Protein AF-A0A089K837-F1 (afdb_monomer)

Solvent-accessible surface area (backbone atoms only — not comparable to full-atom values): 4767 Å² total; per-residue (Å²): 130,89,72,77,64,61,72,83,58,49,42,81,47,89,53,73,87,67,35,46,31,36,35,29,71,39,58,45,92,86,67,53,56,58,59,78,40,74,40,56,55,44,67,46,63,89,49,58,92,81,24,90,79,27,47,59,28,29,63,34,78,84,71,41,86,34,64,54,52,82,78,57,28,48,65,47,38,21,21,116

Mean predicted aligned error: 4.49 Å

Foldseek 3Di:
DPDPPVVVVKDWDPDPLQFQKKAFCFADPPLQADHRDIWGKDFACPCCVVDVSGQIFTLHNVRDTRSCCVPGTDIITIHD

pLDDT: mean 91.38, std 11.49, range [40.75, 98.25]

Secondary structure (DSSP, 8-state):
-----GGGG-EEES-TTT--EEEEEE--TTS---TT-EEE-EEE-S-TTT-TT-EEEEE-TTS-EES-HHHHSEEEEEE-

Sequence (80 aa):
MPGDDIRSKLYPTLNMEEAEYIEIRSAVHGCRVTAGAFYKLHRNYNHPQLFTQGEVYVLDDDSRENYAVLLLCAATLYKL

Radius of gyration: 12.96 Å; Cα contacts (8 Å, |Δi|>4): 147; chains: 1; bounding box: 25×33×35 Å

Structure (mmCIF, N/CA/C/O backbone):
data_AF-A0A089K837-F1
#
_entry.id   AF-A0A089K837-F1
#
loop_
_atom_site.group_PDB
_atom_site.id
_atom_site.type_symbol
_atom_site.label_atom_id
_atom_site.label_alt_id
_atom_site.label_comp_id
_atom_site.label_asym_id
_atom_site.label_entity_id
_atom_site.label_seq_id
_atom_site.pdbx_PDB_ins_code
_atom_site.Cartn_x
_atom_site.Cartn_y
_atom_site.Cartn_z
_atom_site.occupancy
_atom_site.B_iso_or_equiv
_atom_site.auth_seq_id
_atom_site.auth_comp_id
_atom_site.auth_asym_id
_atom_site.auth_atom_id
_atom_site.pdbx_PDB_model_num
ATOM 1 N N . MET A 1 1 ? 8.530 -14.060 20.241 1.00 40.75 1 MET A N 1
ATOM 2 C CA . MET A 1 1 ? 7.625 -12.949 20.601 1.00 40.75 1 MET A CA 1
ATOM 3 C C . MET A 1 1 ? 6.432 -13.058 19.673 1.00 40.75 1 MET A C 1
ATOM 5 O O . MET A 1 1 ? 6.675 -13.066 18.472 1.00 40.75 1 MET A O 1
ATOM 9 N N . PRO A 1 2 ? 5.200 -13.263 20.160 1.00 44.91 2 PRO A N 1
ATOM 10 C CA . PRO A 1 2 ? 4.053 -13.274 19.271 1.00 44.91 2 PRO A CA 1
ATOM 11 C C . PRO A 1 2 ? 3.816 -11.816 18.881 1.00 44.91 2 PRO A C 1
ATOM 13 O O . PRO A 1 2 ? 3.360 -11.021 19.695 1.00 44.91 2 PRO A O 1
ATOM 16 N N . GLY A 1 3 ? 4.272 -11.437 17.687 1.00 46.44 3 GLY A N 1
ATOM 17 C CA . GLY A 1 3 ? 3.898 -10.158 17.104 1.00 46.44 3 GLY A CA 1
ATOM 18 C C . GLY A 1 3 ? 2.384 -10.162 16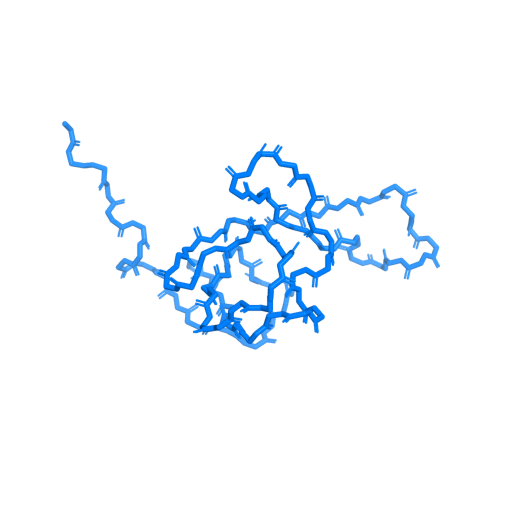.983 1.00 46.44 3 GLY A C 1
ATOM 19 O O . GLY A 1 3 ? 1.844 -11.071 16.357 1.00 46.44 3 GLY A O 1
ATOM 20 N N . ASP A 1 4 ? 1.729 -9.217 17.654 1.00 54.88 4 ASP A N 1
ATOM 21 C CA . ASP A 1 4 ? 0.303 -8.949 17.506 1.00 54.88 4 ASP A CA 1
ATOM 22 C C . ASP A 1 4 ? -0.068 -9.082 16.028 1.00 54.88 4 ASP A C 1
ATOM 24 O O . ASP A 1 4 ? 0.460 -8.347 15.190 1.00 54.88 4 ASP A O 1
ATOM 28 N N . ASP A 1 5 ? -0.925 -10.051 15.702 1.00 71.31 5 ASP A N 1
ATOM 29 C CA . ASP A 1 5 ? -1.399 -10.244 14.339 1.00 71.31 5 ASP A CA 1
ATOM 30 C C . ASP A 1 5 ? -2.255 -9.034 13.980 1.00 71.31 5 ASP A C 1
ATOM 32 O O . ASP A 1 5 ? -3.452 -8.980 14.270 1.00 71.31 5 ASP A O 1
ATOM 36 N N . ILE A 1 6 ? -1.607 -8.023 13.406 1.00 71.94 6 ILE A N 1
ATOM 37 C CA . ILE A 1 6 ? -2.209 -6.753 13.012 1.00 71.94 6 ILE A CA 1
ATOM 38 C C . ILE A 1 6 ? -3.462 -6.977 12.162 1.00 71.94 6 ILE A C 1
ATOM 40 O O . ILE A 1 6 ? -4.407 -6.205 12.261 1.00 71.94 6 ILE A O 1
ATOM 44 N N . ARG A 1 7 ? -3.529 -8.101 11.433 1.00 75.50 7 ARG A N 1
ATOM 45 C CA . ARG A 1 7 ? -4.675 -8.509 10.614 1.00 75.50 7 ARG A CA 1
ATOM 46 C C . ARG A 1 7 ? -5.959 -8.657 11.424 1.00 75.50 7 ARG A C 1
ATOM 48 O O . ARG A 1 7 ? -7.024 -8.349 10.908 1.00 75.50 7 ARG A O 1
ATOM 55 N N . SER A 1 8 ? -5.870 -9.067 12.691 1.00 81.75 8 SER A N 1
ATOM 56 C CA . SER A 1 8 ? -7.032 -9.194 13.586 1.00 81.75 8 SER A CA 1
ATOM 57 C C . SER A 1 8 ? -7.646 -7.850 13.994 1.00 81.75 8 SER A C 1
ATOM 59 O O . SER A 1 8 ? -8.785 -7.816 14.455 1.00 81.75 8 SER A O 1
ATOM 61 N N . LYS A 1 9 ? -6.901 -6.752 13.820 1.00 87.62 9 LYS A N 1
ATOM 62 C CA . LYS A 1 9 ? -7.317 -5.384 14.155 1.00 87.62 9 LYS A CA 1
ATOM 63 C C . LYS A 1 9 ? -7.644 -4.551 12.912 1.00 87.62 9 LYS A C 1
ATOM 65 O O . LYS A 1 9 ? -8.025 -3.402 13.059 1.00 87.62 9 LYS A O 1
ATOM 70 N N . LEU A 1 10 ? -7.479 -5.100 11.706 1.00 91.94 10 LEU A N 1
ATOM 71 C CA . LEU A 1 10 ? -7.743 -4.385 10.461 1.00 91.94 10 LEU A CA 1
ATOM 72 C C . LEU A 1 10 ? -9.221 -4.481 10.071 1.00 91.94 10 LEU A C 1
ATOM 74 O O . LEU A 1 10 ? -9.780 -5.573 9.961 1.00 91.94 10 LEU A O 1
ATOM 78 N N . TYR A 1 11 ? -9.826 -3.337 9.761 1.00 94.75 11 TYR A N 1
ATOM 79 C CA . TYR A 1 11 ? -11.196 -3.232 9.266 1.00 94.75 11 TYR A CA 1
ATOM 80 C C . TYR A 1 11 ? -11.196 -2.752 7.813 1.00 94.75 11 TYR A C 1
ATOM 82 O O . TYR A 1 11 ? -10.457 -1.818 7.481 1.00 94.75 11 TYR A O 1
ATOM 90 N N . PRO A 1 12 ? -12.012 -3.355 6.931 1.00 95.94 12 PRO A N 1
ATOM 91 C CA . PRO A 1 12 ? -12.105 -2.912 5.551 1.00 95.94 12 PRO A CA 1
ATOM 92 C C . PRO A 1 12 ? -12.701 -1.503 5.479 1.00 95.94 12 PRO A C 1
ATOM 94 O O . PRO A 1 12 ? -13.613 -1.153 6.229 1.00 95.94 12 PRO A O 1
ATOM 97 N N . THR A 1 13 ? -12.208 -0.697 4.547 1.00 96.62 13 THR A N 1
ATOM 98 C CA . THR A 1 13 ? -12.701 0.659 4.293 1.00 96.62 13 THR A CA 1
ATOM 99 C C . THR A 1 13 ? -12.776 0.930 2.795 1.00 96.62 13 THR A C 1
ATOM 101 O O . THR A 1 13 ? -12.077 0.311 2.000 1.00 96.62 13 THR A O 1
ATOM 104 N N . LEU A 1 14 ? -13.637 1.865 2.401 1.00 94.69 14 LEU A N 1
ATOM 105 C CA . LEU A 1 14 ? -13.647 2.437 1.051 1.00 94.69 14 LEU A CA 1
ATOM 106 C C . LEU A 1 14 ? -12.986 3.821 1.018 1.00 94.69 14 LEU A C 1
ATOM 108 O O . LEU A 1 14 ? -12.767 4.372 -0.058 1.00 94.69 14 LEU A O 1
ATOM 112 N N . ASN A 1 15 ? -12.664 4.388 2.186 1.00 94.00 15 ASN A N 1
ATOM 113 C CA . ASN A 1 15 ? -11.984 5.668 2.283 1.00 94.00 15 ASN A CA 1
ATOM 114 C C . ASN A 1 15 ? -10.470 5.466 2.127 1.00 94.00 15 ASN A C 1
ATOM 116 O O . ASN A 1 15 ? -9.804 4.974 3.035 1.00 94.00 15 ASN A O 1
ATOM 120 N N . MET A 1 16 ? -9.929 5.872 0.978 1.00 90.50 16 MET A N 1
ATOM 121 C CA . MET A 1 16 ? -8.497 5.779 0.685 1.00 90.50 16 MET A CA 1
ATOM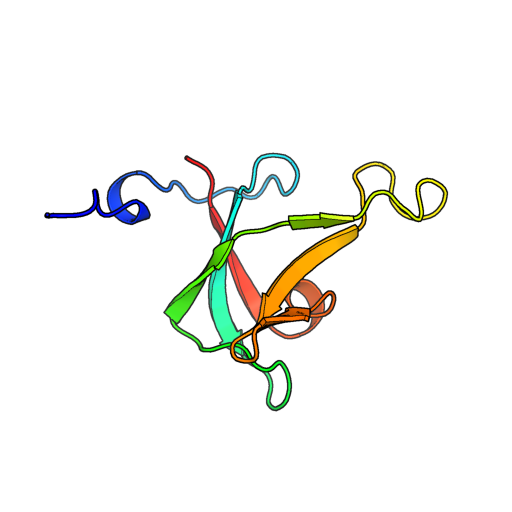 122 C C . MET A 1 16 ? -7.641 6.672 1.592 1.00 90.50 16 MET A C 1
ATOM 124 O O . MET A 1 16 ? -6.478 6.355 1.824 1.00 90.50 16 MET A O 1
ATOM 128 N N . GLU A 1 17 ? -8.180 7.778 2.107 1.00 90.38 17 GLU A N 1
ATOM 129 C CA . GLU A 1 17 ? -7.456 8.670 3.023 1.00 90.38 17 GLU A CA 1
ATOM 130 C C . GLU A 1 17 ? -7.235 8.024 4.394 1.00 90.38 17 GLU A C 1
ATOM 132 O O . GLU A 1 17 ? -6.186 8.221 4.999 1.00 90.38 17 GLU A O 1
ATOM 137 N N . GLU A 1 18 ? -8.187 7.206 4.844 1.00 93.19 18 GLU A N 1
ATOM 138 C CA . GLU A 1 18 ? -8.095 6.455 6.102 1.00 93.19 18 GLU A CA 1
ATOM 139 C C . GLU A 1 18 ? -7.368 5.114 5.950 1.00 93.19 18 GLU A C 1
ATOM 141 O O . GLU A 1 18 ? -7.012 4.496 6.948 1.00 93.19 18 GLU A O 1
ATOM 146 N N . ALA A 1 19 ? -7.196 4.625 4.721 1.00 95.75 19 ALA A N 1
ATOM 147 C CA . ALA A 1 19 ? -6.589 3.329 4.472 1.00 95.75 19 ALA A CA 1
ATOM 148 C C . ALA A 1 19 ? -5.084 3.348 4.780 1.00 95.75 19 ALA A C 1
ATOM 150 O O . ALA A 1 19 ? -4.325 4.152 4.239 1.00 95.75 19 ALA A O 1
ATOM 151 N N . GLU A 1 20 ? -4.647 2.395 5.597 1.00 96.00 20 GLU A N 1
ATOM 152 C CA . GLU A 1 20 ? -3.245 2.198 5.981 1.00 96.00 20 GLU A CA 1
ATOM 153 C C . GLU A 1 20 ? -2.635 0.951 5.336 1.00 96.00 20 GLU A C 1
ATOM 155 O O . GLU A 1 20 ? -1.416 0.856 5.187 1.00 96.00 20 GLU A O 1
ATOM 160 N N . TYR A 1 21 ? -3.474 -0.009 4.943 1.00 96.69 21 TYR A N 1
ATOM 161 C CA . TYR A 1 21 ? -3.059 -1.272 4.345 1.00 96.69 21 TYR A CA 1
ATOM 162 C C . TYR A 1 21 ? -3.927 -1.634 3.145 1.00 96.69 21 TYR A C 1
ATOM 164 O O . TYR A 1 21 ? -5.066 -1.185 3.002 1.00 96.69 21 TYR A O 1
ATOM 172 N N . ILE A 1 22 ? -3.384 -2.502 2.301 1.00 96.44 22 ILE A N 1
ATOM 173 C CA . ILE A 1 22 ? -4.056 -3.063 1.137 1.00 96.44 22 ILE A CA 1
ATOM 174 C C . ILE A 1 22 ? -3.832 -4.574 1.088 1.00 96.44 22 ILE A C 1
ATOM 176 O O . ILE A 1 22 ? -2.697 -5.039 1.160 1.00 96.44 22 ILE A O 1
ATOM 180 N N . GLU A 1 23 ? -4.912 -5.344 0.967 1.00 96.69 23 GLU A N 1
ATOM 181 C CA . GLU A 1 23 ? -4.857 -6.772 0.645 1.00 96.69 23 GLU A CA 1
ATOM 182 C C . GLU A 1 23 ? -4.997 -6.942 -0.867 1.00 96.69 23 GLU A C 1
ATOM 184 O O . GLU A 1 23 ? -5.976 -6.483 -1.463 1.00 96.69 23 GLU A O 1
ATOM 189 N N . ILE A 1 24 ? -4.058 -7.645 -1.494 1.00 97.25 24 ILE A N 1
ATOM 190 C CA . ILE A 1 24 ? -4.133 -7.943 -2.925 1.00 97.25 24 ILE A CA 1
ATOM 191 C C . ILE A 1 24 ? -5.049 -9.146 -3.138 1.00 97.25 24 ILE A C 1
ATOM 193 O O . ILE A 1 24 ? -4.706 -10.268 -2.786 1.00 97.25 24 ILE A O 1
ATOM 197 N N . ARG A 1 25 ? -6.215 -8.949 -3.752 1.00 96.88 25 ARG A N 1
ATOM 198 C CA . ARG A 1 25 ? -7.163 -10.032 -4.067 1.00 96.88 25 ARG A CA 1
ATOM 199 C C . ARG A 1 25 ? -6.750 -10.794 -5.322 1.00 96.88 25 ARG A C 1
ATOM 201 O O . ARG A 1 25 ? -6.851 -12.017 -5.363 1.00 96.88 25 ARG A O 1
ATOM 208 N N . SER A 1 26 ? -6.256 -10.079 -6.328 1.00 96.00 26 SER A N 1
ATOM 209 C CA . SER A 1 26 ? -5.633 -10.663 -7.516 1.00 96.00 26 SER A CA 1
ATOM 210 C C . SER A 1 26 ? -4.611 -9.699 -8.106 1.00 96.00 26 SER A C 1
ATOM 212 O O . SER A 1 26 ? -4.898 -8.507 -8.231 1.00 96.00 26 SER A O 1
ATOM 214 N N . ALA A 1 27 ? -3.458 -10.222 -8.517 1.00 92.81 27 ALA A N 1
ATOM 215 C CA . ALA A 1 27 ? -2.390 -9.446 -9.132 1.00 92.81 27 ALA A CA 1
ATOM 216 C C . ALA A 1 27 ? -2.310 -9.701 -10.641 1.00 92.81 27 ALA A C 1
ATOM 218 O O . ALA A 1 27 ? -2.365 -10.849 -11.089 1.00 92.81 27 ALA A O 1
ATOM 219 N N . VAL A 1 28 ? -2.133 -8.636 -11.425 1.00 91.69 28 VAL A N 1
ATOM 220 C CA . VAL A 1 28 ? -1.758 -8.753 -12.840 1.00 91.69 28 VAL A CA 1
ATOM 221 C C . VAL A 1 28 ? -0.277 -9.120 -12.951 1.00 91.69 28 VAL A C 1
ATOM 223 O O . VAL A 1 28 ? 0.560 -8.671 -12.160 1.00 91.69 28 VAL A O 1
ATOM 226 N N . HIS A 1 29 ? 0.058 -9.944 -13.949 1.00 85.62 29 HIS A N 1
ATOM 227 C CA . HIS A 1 29 ? 1.436 -10.338 -14.225 1.00 85.62 29 HIS A CA 1
ATOM 228 C C . HIS A 1 29 ? 2.338 -9.104 -14.386 1.00 85.62 29 HIS A C 1
ATOM 230 O O . HIS A 1 29 ? 2.034 -8.201 -15.161 1.00 85.62 29 HIS A O 1
ATOM 236 N N . GLY A 1 30 ? 3.450 -9.076 -13.650 1.00 87.06 30 GLY A N 1
ATOM 237 C CA . GLY A 1 30 ? 4.404 -7.965 -13.679 1.00 87.06 30 GLY A CA 1
ATOM 238 C C . GLY A 1 30 ? 4.164 -6.865 -12.641 1.00 87.06 30 GLY A C 1
ATOM 239 O O . GLY A 1 30 ? 5.039 -6.023 -12.493 1.00 87.06 30 GLY A O 1
ATOM 240 N N . CYS A 1 31 ? 3.072 -6.894 -11.863 1.00 93.50 31 CYS A N 1
ATOM 241 C CA . CYS A 1 31 ? 2.850 -5.924 -10.778 1.00 93.50 31 CYS A CA 1
ATOM 242 C C . CYS A 1 31 ? 3.751 -6.160 -9.544 1.00 93.50 31 CYS A C 1
ATOM 244 O O . CYS A 1 31 ? 3.755 -5.352 -8.628 1.00 93.50 31 CYS A O 1
ATOM 246 N N . ARG A 1 32 ? 4.529 -7.254 -9.510 1.00 95.94 32 ARG A N 1
ATOM 247 C CA . ARG A 1 32 ? 5.504 -7.570 -8.438 1.00 95.94 32 ARG A CA 1
ATOM 248 C C . ARG A 1 32 ? 4.899 -7.585 -7.022 1.00 95.94 32 ARG A C 1
ATOM 250 O O . ARG A 1 32 ? 5.591 -7.319 -6.052 1.00 95.94 32 ARG A O 1
ATOM 257 N N . VAL A 1 33 ? 3.611 -7.910 -6.918 1.00 96.31 33 VAL A N 1
ATOM 258 C CA . VAL A 1 33 ? 2.899 -8.131 -5.653 1.00 96.31 33 VAL A CA 1
ATOM 259 C C . VAL A 1 33 ? 2.218 -9.495 -5.667 1.00 96.31 33 VAL A C 1
ATOM 261 O O . VAL A 1 33 ? 1.844 -10.016 -6.723 1.00 96.31 33 VAL A O 1
ATOM 264 N N . THR A 1 34 ? 2.013 -10.050 -4.482 1.00 96.19 34 THR A N 1
ATOM 265 C CA . THR A 1 34 ? 1.485 -11.391 -4.256 1.00 96.19 34 THR A CA 1
ATOM 266 C C . THR A 1 34 ? 0.022 -11.335 -3.814 1.00 96.19 34 THR A C 1
ATOM 268 O O . THR A 1 34 ? -0.343 -10.628 -2.876 1.00 96.19 34 THR A O 1
ATOM 271 N N . ALA A 1 35 ? -0.841 -12.114 -4.472 1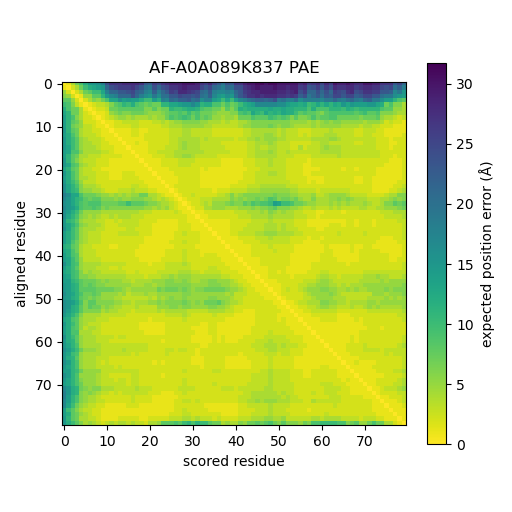.00 95.94 35 ALA A N 1
ATOM 272 C CA . ALA A 1 35 ? -2.242 -12.245 -4.074 1.00 95.94 35 ALA A CA 1
ATOM 273 C C . ALA A 1 35 ? -2.376 -12.917 -2.690 1.00 95.94 35 ALA A C 1
ATOM 275 O O . ALA A 1 35 ? -1.680 -13.882 -2.384 1.00 95.94 35 ALA A O 1
ATOM 276 N N . GLY A 1 36 ? -3.281 -12.404 -1.858 1.00 94.44 36 GLY A N 1
ATOM 277 C CA . GLY A 1 36 ? -3.488 -12.780 -0.458 1.00 94.44 36 GLY A CA 1
ATOM 278 C C . GLY A 1 36 ? -2.542 -12.092 0.532 1.00 94.44 36 GLY A C 1
ATOM 279 O O . GLY A 1 36 ? -2.715 -12.245 1.742 1.00 94.44 36 GLY A O 1
ATOM 280 N N . ALA A 1 37 ? -1.544 -11.341 0.056 1.00 95.00 37 ALA A N 1
ATOM 281 C CA . ALA A 1 37 ? -0.643 -10.589 0.919 1.00 95.00 37 ALA A CA 1
ATOM 282 C C . ALA A 1 37 ? -1.201 -9.198 1.255 1.00 95.00 37 ALA A C 1
ATOM 284 O O . ALA A 1 37 ? -1.963 -8.601 0.488 1.00 95.00 37 ALA A O 1
ATOM 285 N N . PHE A 1 38 ? -0.791 -8.700 2.422 1.00 95.50 38 PHE A N 1
ATOM 286 C CA . PHE A 1 38 ? -1.092 -7.357 2.904 1.00 95.50 38 PHE A CA 1
ATOM 287 C C . PHE A 1 38 ? 0.147 -6.484 2.758 1.00 95.50 38 PHE A C 1
ATOM 289 O O . PHE A 1 38 ? 1.223 -6.858 3.225 1.00 95.50 38 PHE A O 1
ATOM 296 N N . TYR A 1 39 ? -0.031 -5.304 2.181 1.00 96.38 39 TYR A N 1
ATOM 297 C CA . TYR A 1 39 ? 1.013 -4.301 2.020 1.00 96.38 39 TYR A CA 1
ATOM 298 C C . TYR A 1 39 ? 0.616 -3.032 2.759 1.00 96.38 39 TYR A C 1
ATOM 300 O O . TYR A 1 39 ? -0.567 -2.699 2.843 1.00 96.38 39 TYR A O 1
ATOM 308 N N . LYS A 1 40 ? 1.602 -2.319 3.301 1.00 96.94 40 LYS A N 1
ATOM 309 C CA . LYS A 1 40 ? 1.379 -1.002 3.895 1.00 96.94 40 LYS A CA 1
ATOM 310 C C . LYS A 1 40 ? 1.248 0.035 2.784 1.00 96.94 40 LYS A C 1
ATOM 312 O O . LYS A 1 40 ? 2.027 0.021 1.832 1.00 96.94 40 LYS A O 1
ATOM 317 N N . LEU A 1 41 ? 0.277 0.928 2.919 1.00 96.94 41 LEU A N 1
ATOM 318 C CA . LEU A 1 41 ? 0.133 2.079 2.044 1.00 96.94 41 LEU A CA 1
ATOM 319 C C . LEU A 1 41 ? 1.062 3.200 2.496 1.00 96.94 41 LEU A C 1
ATOM 321 O O . LEU A 1 41 ? 1.162 3.539 3.677 1.00 96.94 41 LEU A O 1
ATOM 325 N N . HIS A 1 42 ? 1.724 3.793 1.518 1.00 97.38 42 HIS A N 1
ATOM 326 C CA . HIS A 1 42 ? 2.584 4.947 1.672 1.00 97.38 42 HIS A CA 1
ATOM 327 C C . HIS A 1 42 ? 2.080 6.078 0.77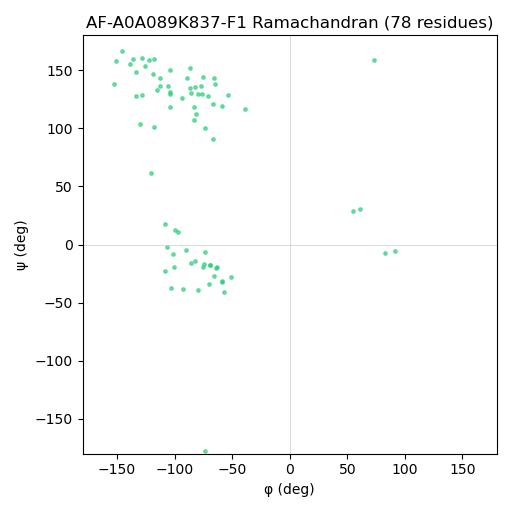9 1.00 97.38 42 HIS A C 1
ATOM 329 O O . HIS A 1 42 ? 1.351 5.851 -0.189 1.00 97.38 42 HIS A O 1
ATOM 335 N N . ARG A 1 43 ? 2.464 7.309 1.121 1.00 95.81 43 ARG A N 1
ATOM 336 C CA . ARG A 1 43 ? 2.092 8.515 0.379 1.00 95.81 43 ARG A CA 1
ATOM 337 C C . ARG A 1 43 ? 3.331 9.329 0.051 1.00 95.81 43 ARG A C 1
ATOM 339 O O . ARG A 1 43 ? 4.134 9.627 0.934 1.00 95.81 43 ARG A O 1
ATOM 346 N N . ASN A 1 44 ? 3.469 9.688 -1.218 1.00 95.94 44 ASN A N 1
ATOM 347 C CA . ASN A 1 44 ? 4.511 10.569 -1.719 1.00 95.94 44 ASN A CA 1
ATOM 348 C C . ASN A 1 44 ? 3.920 11.961 -1.995 1.00 95.94 44 ASN A C 1
ATOM 350 O O . ASN A 1 44 ? 3.033 12.114 -2.832 1.00 95.94 44 ASN A O 1
ATOM 354 N N . TYR A 1 45 ? 4.418 12.987 -1.306 1.00 95.81 45 TYR A N 1
ATOM 355 C CA . TYR A 1 45 ? 3.915 14.364 -1.406 1.00 95.81 45 TYR A CA 1
ATOM 356 C C . TYR A 1 45 ? 4.756 15.265 -2.324 1.00 95.81 45 TYR A C 1
ATOM 358 O O . TYR A 1 45 ? 4.574 16.479 -2.323 1.00 95.81 45 TYR A O 1
ATOM 366 N N . ASN A 1 46 ? 5.664 14.701 -3.126 1.00 96.12 46 ASN A N 1
ATOM 367 C CA . ASN A 1 46 ? 6.569 15.476 -3.985 1.00 96.12 46 ASN A CA 1
ATOM 368 C C . ASN A 1 46 ? 5.863 16.177 -5.161 1.00 96.12 46 ASN A C 1
ATOM 370 O O . ASN A 1 46 ? 6.424 17.106 -5.742 1.00 96.12 46 ASN A O 1
ATOM 374 N N . HIS A 1 47 ? 4.639 15.762 -5.504 1.00 91.69 47 HIS A N 1
ATOM 375 C CA . HIS A 1 47 ? 3.845 16.325 -6.602 1.00 91.69 47 HIS A CA 1
ATOM 376 C C . HIS A 1 47 ? 2.501 16.897 -6.111 1.00 91.69 47 HIS A C 1
ATOM 378 O O . HIS A 1 47 ? 1.438 16.431 -6.534 1.00 91.69 47 HIS A O 1
ATOM 384 N N . PRO A 1 48 ? 2.510 17.916 -5.228 1.00 93.38 48 PRO A N 1
ATOM 385 C CA . PRO A 1 48 ? 1.293 18.455 -4.610 1.00 93.38 48 PRO A CA 1
ATOM 386 C C . PRO A 1 48 ? 0.323 19.097 -5.617 1.00 93.38 48 PRO A C 1
ATOM 388 O O . PRO A 1 48 ? -0.863 19.231 -5.336 1.00 93.38 48 PRO A O 1
ATOM 391 N N . GLN A 1 49 ? 0.808 19.469 -6.804 1.00 94.69 49 GLN A N 1
ATOM 392 C CA . GLN A 1 49 ? 0.000 19.978 -7.914 1.00 94.69 49 GLN A CA 1
ATOM 393 C C . GLN A 1 49 ? -0.794 18.889 -8.652 1.00 94.69 49 GLN A C 1
ATOM 395 O O . GLN A 1 49 ? -1.731 19.218 -9.374 1.00 94.69 49 GLN A O 1
ATOM 400 N N . LEU A 1 50 ? -0.404 17.617 -8.511 1.00 92.12 50 LEU A N 1
ATOM 401 C CA . LEU A 1 50 ? -1.078 16.474 -9.137 1.00 92.12 50 LEU A CA 1
ATOM 402 C C . LEU A 1 50 ? -1.935 15.707 -8.129 1.00 92.12 50 LEU A C 1
ATOM 404 O O . LEU A 1 50 ? -3.028 15.260 -8.467 1.00 92.12 50 LEU A O 1
ATOM 408 N N . PHE A 1 51 ? -1.455 15.579 -6.890 1.00 90.25 51 PHE A N 1
ATOM 409 C CA . PHE A 1 51 ? -2.090 14.756 -5.868 1.00 90.25 51 PHE A CA 1
ATOM 410 C C . PHE A 1 51 ? -2.271 15.537 -4.568 1.00 90.25 51 PHE A C 1
ATOM 412 O O . PHE A 1 51 ? -1.335 15.695 -3.785 1.00 90.25 51 PHE A O 1
ATOM 419 N N . THR A 1 52 ? -3.502 15.976 -4.298 1.00 89.81 52 THR A N 1
ATOM 420 C CA . THR A 1 52 ? -3.850 16.743 -3.088 1.00 89.81 52 THR A CA 1
ATOM 421 C C . 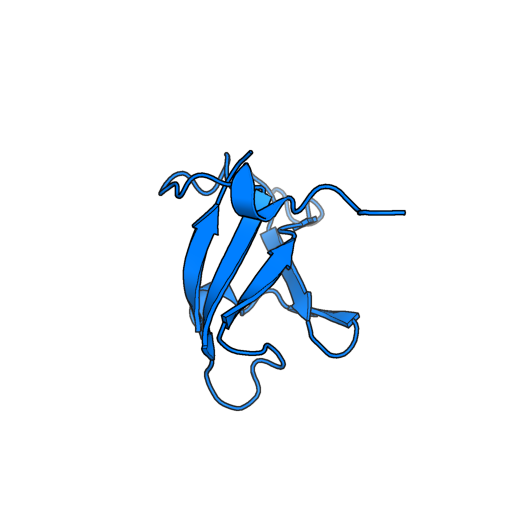THR A 1 52 ? -3.539 15.990 -1.792 1.00 89.81 52 THR A C 1
ATOM 423 O O . THR A 1 52 ? -3.174 16.609 -0.800 1.00 89.81 52 THR A O 1
ATOM 426 N N . GLN A 1 53 ? -3.627 14.658 -1.811 1.00 90.00 53 GLN A N 1
ATOM 427 C CA . GLN A 1 53 ? -3.334 13.796 -0.660 1.00 90.00 53 GLN A CA 1
ATOM 428 C C . GLN A 1 53 ? -2.032 13.000 -0.830 1.00 90.00 53 GLN A C 1
ATOM 430 O O . GLN A 1 53 ? -1.823 11.995 -0.150 1.00 90.00 53 GLN A O 1
ATOM 435 N N . GLY A 1 54 ? -1.162 13.421 -1.751 1.00 93.94 54 GLY A N 1
ATOM 436 C CA . GLY A 1 54 ? 0.008 12.649 -2.155 1.00 93.94 54 GLY A CA 1
ATOM 437 C C . GLY A 1 54 ? -0.345 11.431 -3.013 1.00 93.94 54 GLY A C 1
ATOM 438 O O . GLY A 1 54 ? -1.477 10.942 -3.026 1.00 93.94 54 GLY A O 1
ATOM 439 N N . GLU A 1 55 ? 0.644 10.959 -3.759 1.00 95.25 55 GLU A N 1
ATOM 440 C CA . GLU A 1 55 ? 0.538 9.776 -4.606 1.00 95.25 55 GLU A CA 1
ATOM 441 C C . GLU A 1 55 ? 0.684 8.513 -3.756 1.00 95.25 55 GLU A C 1
ATOM 443 O O . GLU A 1 55 ? 1.613 8.397 -2.953 1.00 95.25 55 GLU A O 1
ATOM 448 N N . VAL A 1 56 ? -0.251 7.578 -3.904 1.00 95.56 56 VAL A N 1
ATOM 449 C CA . VAL A 1 56 ? -0.293 6.357 -3.096 1.00 95.56 56 VAL A CA 1
ATOM 450 C C . VAL A 1 56 ? 0.577 5.272 -3.725 1.00 95.56 56 VAL A C 1
ATOM 452 O O . VAL A 1 56 ? 0.481 5.018 -4.923 1.00 95.56 56 VAL A O 1
ATOM 455 N N . TYR A 1 57 ? 1.376 4.590 -2.905 1.00 97.38 57 TYR A N 1
ATOM 456 C CA . TYR A 1 57 ? 2.176 3.442 -3.330 1.00 97.38 57 TYR A CA 1
ATOM 457 C C . TYR A 1 57 ? 2.309 2.386 -2.233 1.00 97.38 57 TYR A C 1
ATOM 459 O O . TYR A 1 57 ? 2.025 2.635 -1.059 1.00 97.38 57 TYR A O 1
ATOM 467 N N . VAL A 1 58 ? 2.774 1.204 -2.628 1.00 98.12 58 VAL A N 1
ATOM 468 C CA . VAL A 1 58 ? 3.258 0.153 -1.722 1.00 98.12 58 VAL A CA 1
ATOM 469 C C . VAL A 1 58 ? 4.729 -0.125 -1.997 1.00 98.12 58 VAL A C 1
ATOM 471 O O . VAL A 1 58 ? 5.214 0.156 -3.093 1.00 98.12 58 VAL A O 1
ATOM 474 N N . LEU A 1 59 ? 5.431 -0.712 -1.031 1.00 98.25 59 LEU A N 1
ATOM 475 C CA . LEU A 1 59 ? 6.679 -1.411 -1.328 1.00 98.25 59 LEU A CA 1
ATOM 476 C C . LEU A 1 59 ? 6.330 -2.819 -1.806 1.00 98.25 59 LEU A C 1
ATOM 478 O O . LEU A 1 59 ? 5.675 -3.566 -1.083 1.00 98.25 59 LEU A O 1
ATOM 482 N N . ASP A 1 60 ? 6.709 -3.131 -3.038 1.00 97.12 60 ASP A N 1
ATOM 483 C CA . ASP A 1 60 ? 6.425 -4.405 -3.688 1.00 97.12 60 ASP A CA 1
ATOM 484 C C . ASP A 1 60 ? 7.293 -5.554 -3.135 1.00 97.12 60 ASP A C 1
ATOM 486 O O . ASP A 1 60 ? 8.088 -5.372 -2.207 1.00 97.12 60 ASP A O 1
ATOM 490 N N . ASP A 1 61 ? 7.147 -6.754 -3.699 1.00 96.81 61 ASP A N 1
ATOM 491 C CA . ASP A 1 61 ? 7.874 -7.950 -3.252 1.00 96.81 61 ASP 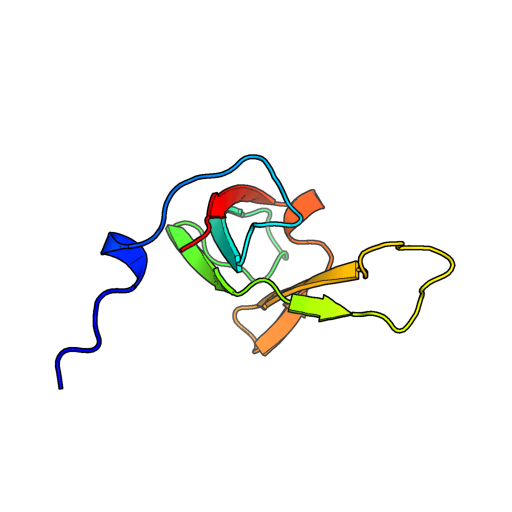A CA 1
ATOM 492 C C . ASP A 1 61 ? 9.403 -7.825 -3.423 1.00 96.81 61 ASP A C 1
ATOM 494 O O . ASP A 1 61 ? 10.162 -8.516 -2.744 1.00 96.81 61 ASP A O 1
ATOM 498 N N . ASP A 1 62 ? 9.864 -6.904 -4.277 1.00 97.06 62 ASP A N 1
ATOM 499 C CA . ASP A 1 62 ? 11.273 -6.576 -4.501 1.00 97.06 62 ASP A CA 1
ATOM 500 C C . ASP A 1 62 ? 11.722 -5.341 -3.680 1.00 97.06 62 ASP A C 1
ATOM 502 O O . ASP A 1 62 ? 12.823 -4.821 -3.888 1.00 97.06 62 ASP A O 1
ATOM 506 N N . SER A 1 63 ? 10.893 -4.865 -2.739 1.00 97.00 63 SER A N 1
ATOM 507 C CA . SER A 1 63 ? 11.105 -3.652 -1.928 1.00 97.00 63 SER A CA 1
ATOM 508 C C . SER A 1 63 ? 11.216 -2.360 -2.746 1.00 97.00 63 SER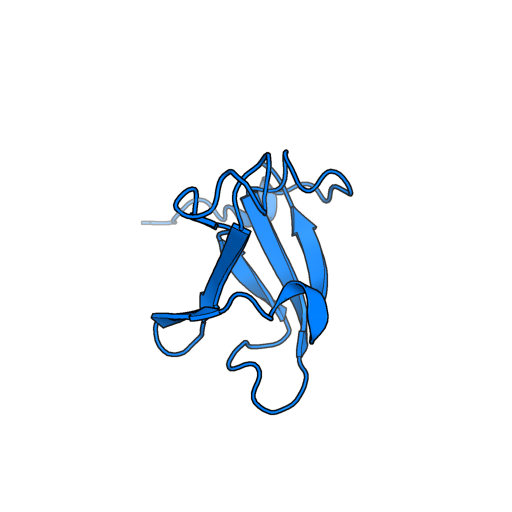 A C 1
ATOM 510 O O . SER A 1 63 ? 11.909 -1.420 -2.349 1.00 97.00 63 SER A O 1
ATOM 512 N N . ARG A 1 64 ? 10.542 -2.302 -3.896 1.00 97.88 64 ARG A N 1
ATOM 513 C CA . ARG A 1 64 ? 10.487 -1.122 -4.766 1.00 97.88 64 ARG A CA 1
ATOM 514 C C . ARG A 1 64 ? 9.149 -0.417 -4.630 1.0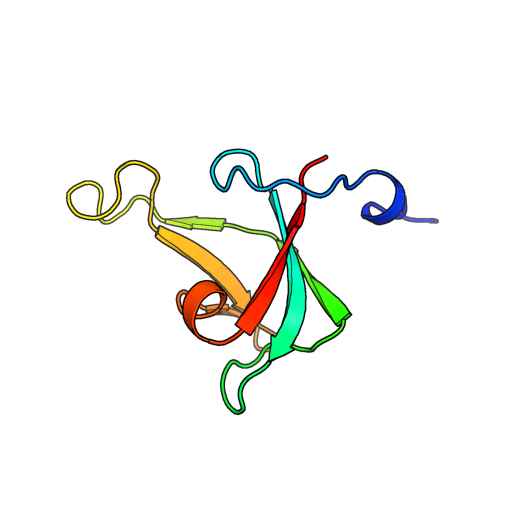0 97.88 64 ARG A C 1
ATOM 516 O O . ARG A 1 64 ? 8.124 -1.039 -4.373 1.00 97.88 64 ARG A O 1
ATOM 523 N N . GLU A 1 65 ? 9.158 0.895 -4.826 1.00 98.06 65 GLU A N 1
ATOM 524 C CA . GLU A 1 65 ? 7.929 1.683 -4.836 1.00 98.06 65 GLU A CA 1
ATOM 525 C C . GLU A 1 65 ? 7.062 1.294 -6.040 1.00 98.06 65 GLU A C 1
ATOM 527 O O . GLU A 1 65 ? 7.476 1.421 -7.194 1.00 98.06 65 GLU A O 1
ATOM 532 N N . ASN A 1 66 ? 5.844 0.836 -5.769 1.00 97.56 66 ASN A N 1
ATOM 533 C CA . ASN A 1 66 ? 4.864 0.481 -6.780 1.00 97.56 66 ASN A CA 1
ATOM 534 C C . ASN A 1 66 ? 3.620 1.364 -6.651 1.00 97.56 66 ASN A C 1
ATOM 536 O O . ASN A 1 66 ? 2.736 1.133 -5.822 1.00 97.56 66 ASN A O 1
ATOM 540 N N . TYR A 1 67 ? 3.561 2.362 -7.527 1.00 96.06 67 TYR A N 1
ATOM 541 C CA . TYR A 1 67 ? 2.458 3.315 -7.664 1.00 96.06 67 TYR A CA 1
ATOM 542 C C . TYR A 1 67 ? 1.289 2.761 -8.502 1.00 96.06 67 TYR A C 1
ATOM 544 O O . TYR A 1 67 ? 0.188 3.302 -8.491 1.00 96.06 67 TYR A O 1
ATOM 552 N N . ALA A 1 68 ? 1.497 1.655 -9.224 1.00 94.81 68 ALA A N 1
ATOM 553 C CA . ALA A 1 68 ? 0.507 1.077 -10.132 1.00 94.81 68 ALA A CA 1
ATOM 554 C C . ALA A 1 68 ? -0.411 0.040 -9.461 1.00 94.81 68 ALA A C 1
ATOM 556 O O . ALA A 1 68 ? -1.343 -0.453 -10.096 1.00 94.81 68 ALA A O 1
ATOM 557 N N . VAL A 1 69 ? -0.172 -0.305 -8.190 1.00 95.31 69 VAL A N 1
ATOM 558 C CA . VAL A 1 69 ? -0.879 -1.391 -7.490 1.00 95.31 69 VAL A CA 1
ATOM 559 C C . VAL A 1 69 ? -2.400 -1.202 -7.471 1.00 95.31 69 VAL A C 1
ATOM 561 O O . VAL A 1 69 ? -3.135 -2.149 -7.730 1.00 95.31 69 VAL A O 1
ATOM 564 N N . LEU A 1 70 ? -2.882 0.025 -7.252 1.00 92.38 70 LEU A N 1
ATOM 565 C CA . LEU A 1 70 ? -4.316 0.340 -7.225 1.00 92.38 70 LEU A CA 1
ATOM 566 C C . LEU A 1 70 ? -4.960 0.351 -8.619 1.00 92.38 70 LEU A C 1
ATOM 568 O O . LEU A 1 70 ? -6.181 0.296 -8.728 1.00 92.38 70 LEU A O 1
ATOM 572 N N . LEU A 1 71 ? -4.150 0.432 -9.677 1.00 92.81 71 LEU A N 1
ATOM 573 C CA . LEU A 1 71 ? -4.611 0.423 -11.063 1.00 92.81 71 LEU A CA 1
ATOM 574 C C . LEU A 1 71 ? -4.629 -0.993 -11.648 1.00 92.81 71 LEU A C 1
ATOM 576 O O . LEU A 1 71 ? -5.515 -1.330 -12.429 1.00 92.81 71 LEU A O 1
ATOM 580 N N . LEU A 1 72 ? -3.626 -1.804 -11.305 1.00 94.19 72 LEU A N 1
ATOM 581 C CA . LEU A 1 72 ? -3.387 -3.105 -11.928 1.00 94.19 72 LEU A CA 1
ATOM 582 C C . LEU A 1 72 ? -3.894 -4.286 -11.100 1.00 94.19 72 LEU A C 1
ATOM 584 O O . LEU A 1 72 ? -4.065 -5.368 -11.654 1.00 94.19 72 LEU A O 1
ATOM 588 N N . CYS A 1 73 ? -4.129 -4.122 -9.800 1.00 94.69 73 CYS A N 1
ATOM 589 C CA . CYS A 1 73 ? -4.556 -5.217 -8.933 1.00 94.69 73 CYS A CA 1
ATOM 590 C C . CYS A 1 7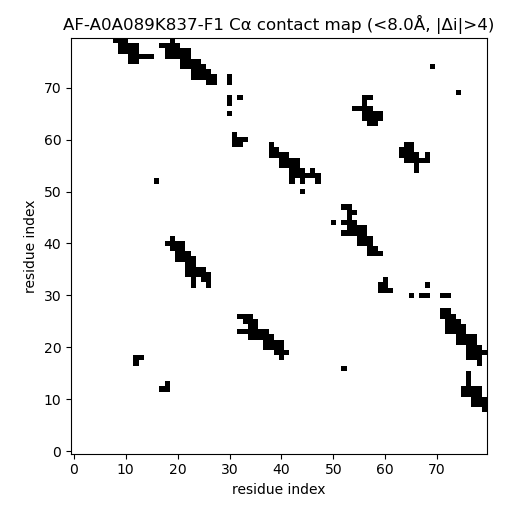3 ? -5.982 -5.006 -8.431 1.00 94.69 73 CYS A C 1
ATOM 592 O O . CYS A 1 73 ? -6.379 -3.899 -8.075 1.00 94.69 73 CYS A O 1
ATOM 594 N N . ALA A 1 74 ? -6.738 -6.100 -8.322 1.00 95.69 74 ALA A N 1
ATOM 595 C CA . ALA A 1 74 ? -7.947 -6.085 -7.510 1.00 95.69 74 ALA A CA 1
ATOM 596 C C . ALA A 1 74 ? -7.521 -6.160 -6.046 1.00 95.69 74 ALA A C 1
ATOM 598 O O . ALA A 1 74 ? -6.728 -7.035 -5.681 1.00 95.69 74 ALA A O 1
ATOM 599 N N . ALA A 1 75 ? -8.034 -5.262 -5.215 1.00 95.75 75 ALA A N 1
ATOM 600 C CA . ALA A 1 75 ? -7.571 -5.128 -3.847 1.00 95.75 75 ALA A CA 1
ATOM 601 C C . ALA A 1 75 ? -8.655 -4.616 -2.896 1.00 95.75 75 ALA A C 1
ATOM 603 O O . ALA A 1 75 ? -9.612 -3.968 -3.319 1.00 95.75 75 ALA A O 1
ATOM 604 N N . THR A 1 76 ? -8.468 -4.893 -1.608 1.00 96.94 76 THR A N 1
ATOM 605 C CA . THR A 1 76 ? -9.310 -4.386 -0.520 1.00 96.94 76 THR A CA 1
ATOM 606 C C . THR A 1 76 ? -8.470 -3.481 0.372 1.00 96.94 76 THR A C 1
ATOM 608 O O . THR A 1 76 ? -7.359 -3.847 0.755 1.00 96.94 76 THR A O 1
ATOM 611 N N . LEU A 1 77 ? -8.993 -2.301 0.706 1.00 97.25 77 LEU A N 1
ATOM 612 C CA . LEU A 1 77 ? -8.333 -1.343 1.590 1.00 97.25 77 LEU A CA 1
ATOM 613 C C . LEU A 1 77 ? -8.704 -1.606 3.049 1.00 97.25 77 LEU A C 1
ATOM 615 O O . LEU A 1 77 ? -9.854 -1.927 3.349 1.00 97.25 77 LEU A O 1
ATOM 619 N N . TYR A 1 78 ? -7.742 -1.420 3.948 1.00 96.88 78 TYR A N 1
ATOM 620 C CA . TYR A 1 78 ? -7.903 -1.640 5.380 1.00 96.88 78 TYR A CA 1
ATOM 621 C C . TYR A 1 78 ? -7.336 -0.484 6.201 1.00 96.88 78 TYR A C 1
ATOM 623 O O . TYR A 1 78 ? -6.331 0.124 5.828 1.00 96.88 78 TYR A O 1
ATOM 631 N N . LYS A 1 79 ? -7.955 -0.237 7.354 1.00 95.56 79 LYS A N 1
ATOM 632 C CA . LYS A 1 79 ? -7.476 0.669 8.405 1.00 95.56 79 LYS A CA 1
ATOM 633 C C . LYS A 1 79 ? -7.458 -0.044 9.756 1.00 95.56 79 LYS A C 1
ATOM 635 O O . LYS A 1 79 ? -8.128 -1.071 9.897 1.00 95.56 79 LYS A O 1
ATOM 640 N N . LEU A 1 80 ? -6.692 0.477 10.710 1.00 89.94 80 LEU A N 1
ATOM 641 C CA . LEU A 1 80 ? -6.705 0.009 12.101 1.00 89.94 80 LEU A CA 1
ATOM 642 C C . LEU A 1 80 ? -7.896 0.558 12.899 1.00 89.94 80 LEU A C 1
ATOM 644 O O . LEU A 1 80 ? -8.530 1.541 12.450 1.00 89.94 80 LEU A O 1
#